Protein AF-A0A543NNH1-F1 (afdb_monomer)

Radius of gyration: 23.39 Å; Cα contacts (8 Å, |Δi|>4): 72; chains: 1; bounding box: 63×43×60 Å

Secondary structure (DSSP, 8-state):
--------HHHHHHHHSS-HHHHHHHHHHHHHHHHHHHHHHTS-HHHHHHHHHHHHHHIIIIIHHHHHHHHHHHHHHHHHHHTT-TT--SSHHHHHHHHHHHHHHHHHHHHHHHHHHHTT--TTHHHHHS--TTHHHHHHHHHHHHHHHHHHHHHHHHHHHHHHHHTT-

pLDDT: mean 71.6, std 12.1, range [39.78, 95.5]

Nearest PDB structures (foldseek):
  6fvq-assembly1_A  TM=3.142E-01  e=1.456E+00  endosymbiont of Tevnia jerichonana (vent Tica)
  8i6q-assembly1_A  TM=3.073E-01  e=3.240E+00  Pseudomonas aeruginosa

Solvent-accessible surface area (backbone atoms only — not comparable to full-atom values): 9674 Å² total; per-residue (Å²): 140,84,83,81,82,73,74,68,68,69,58,50,31,71,76,70,70,45,57,72,67,55,51,52,50,52,51,51,54,50,50,50,49,64,63,45,45,61,67,58,46,70,62,60,41,66,61,50,47,48,50,52,53,52,43,51,48,47,47,60,67,42,50,56,53,48,47,55,50,52,51,48,51,49,50,54,55,40,54,70,54,44,80,78,54,86,85,73,68,82,68,59,55,62,55,57,53,50,46,48,49,52,36,52,50,53,41,50,51,51,44,61,74,43,37,51,47,54,68,62,71,56,82,63,51,43,78,77,65,75,45,71,57,76,54,51,50,56,52,49,54,51,51,41,51,50,41,47,50,56,28,50,51,53,50,52,52,53,53,51,52,53,52,53,54,64,73,72,108

Organism: NCBI:txid405555

Sequence (169 aa):
MTRDARIPRGLFRRAYGASPAHLLLVLGVLGLALYTAPRLLGGDTVGVALWFLGGALVHDLVLLPGYTLADRAVLGIGRRFARFRRDGAGTAGAGWVNAVRVPAFLAGLLLLVWFPLILRRVDHYGEATGLSGDVYLWRWLVAVAVLAAVSGVWLAVALWRARREARRR

Mean predicted aligned error: 13.23 Å

Foldseek 3Di:
DDPPPPPCQPVCCVVVVDGVVVVVVVVVVVVVCVVCVCVQCVPPVPVVVCLVVVLVCCLVVPLVVLLVVQVVVLVVVVVVVCVPPPPDPDPLVVLSSCLRSVLSNVLSNLCSVCVCLQVVVDPCPCVVPVDHSPVSVVVSVVSSVVSNVVSVVVSVVVVVVVVVVVVVD

Structure (mmCIF, N/CA/C/O backbone):
data_AF-A0A543NNH1-F1
#
_entry.id   AF-A0A543NNH1-F1
#
loop_
_atom_site.group_PDB
_atom_site.id
_atom_site.type_symbol
_atom_site.label_atom_id
_atom_site.label_alt_id
_atom_site.label_comp_id
_atom_site.label_asym_id
_atom_site.label_entity_id
_atom_site.label_seq_id
_atom_site.pdbx_PDB_ins_code
_atom_site.Cartn_x
_atom_site.Cartn_y
_atom_site.Cartn_z
_atom_site.occupancy
_atom_site.B_iso_or_equiv
_atom_site.auth_seq_id
_atom_site.auth_comp_id
_atom_site.auth_asym_id
_atom_site.auth_atom_id
_atom_site.pdbx_PDB_model_num
ATOM 1 N N . MET A 1 1 ? 44.365 -16.013 28.811 1.00 39.78 1 MET A N 1
ATOM 2 C CA . MET A 1 1 ? 43.774 -16.964 27.842 1.00 39.78 1 MET A CA 1
ATOM 3 C C . MET A 1 1 ? 42.251 -16.834 27.913 1.00 39.78 1 MET A C 1
ATOM 5 O O . MET A 1 1 ? 41.586 -17.569 28.628 1.00 39.78 1 MET A O 1
ATOM 9 N N . THR A 1 2 ? 41.709 -15.793 27.284 1.00 45.94 2 THR A N 1
ATOM 10 C CA . THR A 1 2 ? 40.286 -15.423 27.312 1.00 45.94 2 THR A CA 1
ATOM 11 C C . THR A 1 2 ? 39.519 -16.251 26.279 1.00 45.94 2 THR A C 1
ATOM 13 O O . THR A 1 2 ? 39.804 -16.190 25.086 1.00 45.94 2 THR A O 1
ATOM 16 N N . ARG A 1 3 ? 38.573 -17.078 26.742 1.00 46.16 3 ARG A N 1
ATOM 17 C CA . ARG A 1 3 ? 37.675 -17.861 25.882 1.00 46.16 3 ARG A CA 1
ATOM 18 C C . ARG A 1 3 ? 36.677 -16.923 25.208 1.00 46.16 3 ARG A C 1
ATOM 20 O O . ARG A 1 3 ? 35.746 -16.432 25.836 1.00 46.16 3 ARG A O 1
ATOM 27 N N . ASP A 1 4 ? 36.898 -16.704 23.923 1.00 48.03 4 ASP A N 1
ATOM 28 C CA . ASP A 1 4 ? 36.029 -15.959 23.022 1.00 48.03 4 ASP A CA 1
ATOM 29 C C . ASP A 1 4 ? 34.770 -16.808 22.743 1.00 48.03 4 ASP A C 1
ATOM 31 O O . ASP A 1 4 ? 34.763 -17.697 21.888 1.00 48.03 4 ASP A O 1
ATOM 35 N N . ALA A 1 5 ? 33.712 -16.606 23.536 1.00 52.81 5 ALA A N 1
ATOM 36 C CA . ALA A 1 5 ? 32.426 -17.292 23.408 1.00 52.81 5 ALA A CA 1
ATOM 37 C C . ALA A 1 5 ? 31.659 -16.780 22.175 1.00 52.81 5 ALA A C 1
ATOM 39 O O . ALA A 1 5 ? 30.649 -16.083 22.269 1.00 52.81 5 ALA A O 1
ATOM 40 N N . ARG A 1 6 ? 32.143 -17.120 20.977 1.00 55.34 6 ARG A N 1
ATOM 41 C CA . ARG A 1 6 ? 31.406 -16.883 19.734 1.00 55.34 6 ARG A CA 1
ATOM 42 C C . ARG A 1 6 ? 30.249 -17.872 19.667 1.00 55.34 6 ARG A C 1
ATOM 44 O O . ARG A 1 6 ? 30.430 -19.027 19.294 1.00 55.34 6 ARG A O 1
ATOM 51 N N . ILE A 1 7 ? 29.058 -17.405 20.039 1.00 59.31 7 ILE A N 1
ATOM 52 C CA . ILE A 1 7 ? 27.795 -18.140 19.897 1.00 59.31 7 ILE A CA 1
ATOM 53 C C . ILE A 1 7 ? 27.728 -18.766 18.488 1.00 59.31 7 ILE A C 1
ATOM 55 O O . ILE A 1 7 ? 27.976 -18.058 17.503 1.00 59.31 7 ILE A O 1
ATOM 59 N N . PRO A 1 8 ? 27.401 -20.067 18.356 1.00 53.84 8 PRO A N 1
ATOM 60 C CA . PRO A 1 8 ? 27.456 -20.800 17.095 1.00 53.84 8 PRO A CA 1
ATOM 61 C C . PRO A 1 8 ? 26.332 -20.358 16.147 1.00 53.84 8 PRO A C 1
ATOM 63 O O . PRO A 1 8 ? 25.314 -21.027 15.974 1.00 53.84 8 PRO A O 1
ATOM 66 N N . ARG A 1 9 ? 26.538 -19.227 15.464 1.00 58.19 9 ARG A N 1
ATOM 67 C CA . ARG A 1 9 ? 25.639 -18.673 14.431 1.00 58.19 9 ARG A CA 1
ATOM 68 C C . ARG A 1 9 ? 25.310 -19.682 13.316 1.00 58.19 9 ARG A C 1
ATOM 70 O O . ARG A 1 9 ? 24.298 -19.534 12.637 1.00 58.19 9 ARG A O 1
ATOM 77 N N . GLY A 1 10 ? 26.151 -20.705 13.128 1.00 61.62 10 GLY A N 1
ATOM 78 C CA . GLY A 1 10 ? 25.998 -21.736 12.099 1.00 61.62 10 GLY A CA 1
ATOM 79 C C . GLY A 1 10 ? 24.922 -22.793 12.375 1.00 61.62 10 GLY A C 1
ATOM 80 O O . GLY A 1 10 ? 24.289 -23.247 11.426 1.00 61.62 10 GLY A O 1
ATOM 81 N N . LEU A 1 11 ? 24.675 -23.159 13.639 1.00 64.06 11 LEU A N 1
ATOM 82 C CA . LEU A 1 11 ? 23.672 -24.178 13.998 1.00 64.06 11 LEU A CA 1
ATOM 83 C C . LEU A 1 11 ? 22.252 -23.605 13.958 1.00 64.06 11 LEU A C 1
ATOM 85 O O . LEU A 1 11 ? 21.356 -24.204 13.370 1.00 64.06 11 LEU A O 1
ATOM 89 N N . PHE A 1 12 ? 22.073 -22.395 14.492 1.00 62.34 12 PHE A N 1
ATOM 90 C CA . PHE A 1 12 ? 20.774 -21.723 14.525 1.00 62.34 12 PHE A CA 1
ATOM 91 C C . PHE A 1 12 ? 20.226 -21.453 13.117 1.00 62.34 12 PHE A C 1
ATOM 93 O O . PHE A 1 12 ? 19.074 -21.753 12.835 1.00 62.34 12 PHE A O 1
ATOM 100 N N . ARG A 1 13 ? 21.071 -20.994 12.183 1.00 68.44 13 ARG A N 1
ATOM 101 C CA . ARG A 1 13 ? 20.673 -20.769 10.783 1.00 68.44 13 ARG A CA 1
ATOM 102 C C . ARG A 1 13 ? 20.290 -22.061 10.046 1.00 68.44 13 ARG A C 1
ATOM 104 O O . ARG A 1 13 ? 19.498 -21.999 9.118 1.00 68.44 13 ARG A O 1
ATOM 111 N N . ARG A 1 14 ? 20.834 -23.218 10.443 1.00 63.19 14 ARG A N 1
ATOM 112 C CA . ARG A 1 14 ? 20.486 -24.528 9.860 1.00 63.19 14 ARG A CA 1
ATOM 113 C C . ARG A 1 14 ? 19.142 -25.068 10.359 1.00 63.19 14 ARG A C 1
ATOM 115 O O . ARG A 1 14 ? 18.468 -25.736 9.591 1.00 63.19 14 ARG A O 1
ATOM 122 N N . ALA A 1 15 ? 18.765 -24.777 11.605 1.00 71.69 15 ALA A N 1
ATOM 123 C CA . ALA A 1 15 ? 17.502 -25.228 12.196 1.00 71.69 15 ALA A CA 1
ATOM 124 C C . ALA A 1 15 ? 16.343 -24.233 11.985 1.00 71.69 15 ALA A C 1
ATOM 126 O O . ALA A 1 15 ? 15.234 -24.636 11.664 1.00 71.69 15 ALA A O 1
ATOM 127 N N . TYR A 1 16 ? 16.605 -22.932 12.141 1.00 75.31 16 TYR A N 1
ATOM 128 C CA . TYR A 1 16 ? 15.616 -21.853 12.024 1.00 75.31 16 TYR A CA 1
ATOM 129 C C . TYR A 1 16 ? 15.556 -21.236 10.614 1.00 75.31 16 TYR A C 1
ATOM 131 O O . TYR A 1 16 ? 14.633 -20.498 10.291 1.00 75.31 16 TYR A O 1
ATOM 139 N N . GLY A 1 17 ? 16.559 -21.481 9.765 1.00 77.12 17 GLY A N 1
ATOM 140 C CA . GLY A 1 17 ? 16.627 -20.929 8.405 1.00 77.12 17 GLY A CA 1
ATOM 141 C C . GLY A 1 17 ? 17.062 -19.458 8.317 1.00 77.12 17 GLY A C 1
ATOM 142 O O . GLY A 1 17 ? 17.455 -19.006 7.243 1.00 77.12 17 GLY A O 1
ATOM 143 N N . ALA A 1 18 ? 17.073 -18.711 9.428 1.00 81.00 18 ALA A N 1
ATOM 144 C CA . ALA A 1 18 ? 17.437 -17.289 9.470 1.00 81.00 18 ALA A CA 1
ATOM 145 C C . ALA A 1 18 ? 18.355 -16.925 10.658 1.00 81.00 18 ALA A C 1
ATOM 147 O O . ALA A 1 18 ? 18.783 -17.778 11.438 1.00 81.00 18 ALA A O 1
ATOM 148 N N . SER A 1 19 ? 18.729 -15.646 10.775 1.00 83.00 19 SER A N 1
ATOM 149 C CA . SER A 1 19 ? 19.595 -15.160 11.858 1.00 83.00 19 SER A CA 1
ATOM 150 C C . SER A 1 19 ? 18.836 -15.042 13.197 1.00 83.00 19 SER A C 1
ATOM 152 O O . SER A 1 19 ? 17.631 -14.797 13.195 1.00 83.00 19 SER A O 1
ATOM 154 N N . PRO A 1 20 ? 19.511 -15.138 14.360 1.00 82.56 20 PRO A N 1
ATOM 155 C CA . PRO A 1 20 ? 18.876 -14.903 15.664 1.00 82.56 20 PRO A CA 1
ATOM 156 C C . PRO A 1 20 ? 18.225 -13.518 15.794 1.00 82.56 20 PRO A C 1
ATOM 158 O O . PRO A 1 20 ? 17.190 -13.377 16.433 1.00 82.56 20 PRO A O 1
ATOM 161 N N . ALA A 1 21 ? 18.793 -12.500 15.138 1.00 85.75 21 ALA A N 1
ATOM 162 C CA . ALA A 1 21 ? 18.197 -11.167 15.076 1.00 85.75 21 ALA A CA 1
ATOM 163 C C . ALA A 1 21 ? 16.845 -11.170 14.342 1.00 85.75 21 ALA A C 1
ATOM 165 O O . ALA A 1 21 ? 15.932 -10.465 14.756 1.00 85.75 21 ALA A O 1
ATOM 166 N N . HIS A 1 22 ? 16.694 -11.994 13.296 1.00 85.44 22 HIS A N 1
ATOM 167 C CA . HIS A 1 22 ? 15.405 -12.187 12.633 1.00 85.44 22 HIS A CA 1
ATOM 168 C C . HIS A 1 22 ? 14.375 -12.797 13.591 1.00 85.44 22 HIS A C 1
ATOM 170 O O . HIS A 1 22 ? 13.249 -12.316 13.632 1.00 85.44 22 HIS A O 1
ATOM 176 N N . LEU A 1 23 ? 14.759 -13.790 14.407 1.00 87.44 23 LEU A N 1
ATOM 177 C CA . LEU A 1 23 ? 13.859 -14.342 15.428 1.00 87.44 23 LEU A CA 1
ATOM 178 C C . LEU A 1 23 ? 13.446 -13.278 16.450 1.00 87.44 23 LEU A C 1
ATOM 180 O O . LEU A 1 23 ? 12.260 -13.135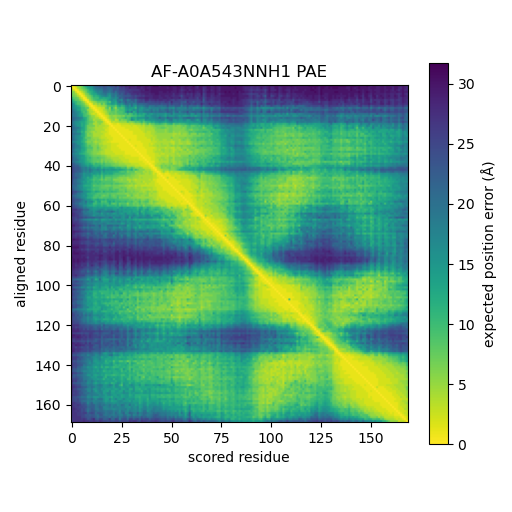 16.723 1.00 87.44 23 LEU A O 1
ATOM 184 N N . LEU A 1 24 ? 14.397 -12.513 16.990 1.00 90.75 24 LEU A N 1
ATOM 185 C CA . LEU A 1 24 ? 14.091 -11.449 17.951 1.00 90.75 24 LEU A CA 1
ATOM 186 C C . LEU A 1 24 ? 13.159 -10.391 17.356 1.00 90.75 24 LEU A C 1
ATOM 188 O O . LEU A 1 24 ?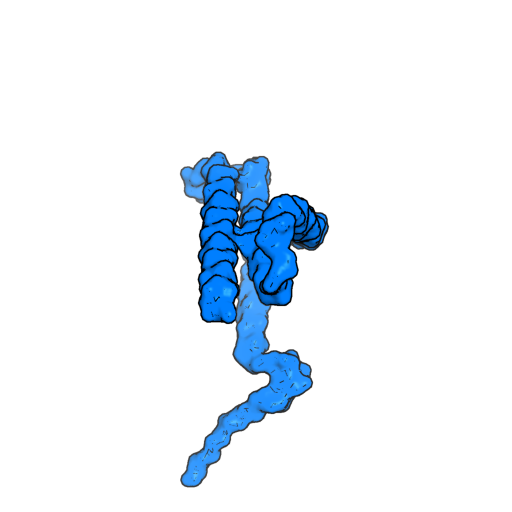 12.238 -9.942 18.029 1.00 90.75 24 LEU A O 1
ATOM 192 N N . LEU A 1 25 ? 13.367 -10.027 16.089 1.00 92.56 25 LEU A N 1
ATOM 193 C CA . LEU A 1 25 ? 12.498 -9.092 15.385 1.00 92.56 25 LEU A CA 1
ATOM 194 C C . LEU A 1 25 ? 11.087 -9.664 15.206 1.00 92.56 25 LEU A C 1
ATOM 196 O O . LEU A 1 25 ? 10.119 -8.979 15.522 1.00 92.56 25 LEU A O 1
ATOM 200 N N . VAL A 1 26 ? 10.959 -10.920 14.767 1.00 91.75 26 VAL A N 1
ATOM 201 C CA . VAL A 1 26 ? 9.657 -11.594 14.622 1.00 91.75 26 VAL A CA 1
ATOM 202 C C . VAL A 1 26 ? 8.936 -11.686 15.965 1.00 91.75 26 VAL A C 1
ATOM 204 O O . VAL A 1 26 ? 7.767 -11.324 16.046 1.00 91.75 26 VAL A O 1
ATOM 207 N N . LEU A 1 27 ? 9.626 -12.103 17.028 1.00 94.50 27 LEU A N 1
ATOM 208 C CA . LEU A 1 27 ? 9.053 -12.181 18.372 1.00 94.50 27 LEU A CA 1
ATOM 209 C C . LEU A 1 27 ? 8.668 -10.804 18.916 1.00 94.50 27 LEU A C 1
ATOM 211 O O . LEU A 1 27 ? 7.629 -10.680 19.555 1.00 94.50 27 LEU A O 1
ATOM 215 N N . GLY A 1 28 ? 9.463 -9.768 18.645 1.00 95.50 28 GLY A N 1
ATOM 216 C CA . GLY A 1 28 ? 9.148 -8.395 19.033 1.00 95.50 28 GLY A CA 1
ATOM 217 C C . GLY A 1 28 ? 7.880 -7.882 18.351 1.00 95.50 28 GLY A C 1
ATOM 218 O O . GLY A 1 28 ? 6.990 -7.359 19.017 1.00 95.50 28 GLY A O 1
ATOM 219 N N . VAL A 1 29 ? 7.758 -8.090 17.037 1.00 94.62 29 VAL A N 1
ATOM 220 C CA . VAL A 1 29 ? 6.557 -7.713 16.274 1.00 94.62 29 VAL A CA 1
ATOM 221 C C . VAL A 1 29 ? 5.344 -8.539 16.711 1.00 94.62 29 VAL A C 1
ATOM 223 O O . VAL A 1 29 ? 4.266 -7.980 16.897 1.00 94.62 29 VAL A O 1
ATOM 226 N N . LEU A 1 30 ? 5.514 -9.845 16.938 1.00 94.44 30 LEU A N 1
ATOM 227 C CA . LEU A 1 30 ? 4.451 -10.725 17.427 1.00 94.44 30 LEU A CA 1
ATOM 228 C C . LEU A 1 30 ? 3.982 -10.314 18.827 1.00 94.44 30 LEU A C 1
ATOM 230 O O . LEU A 1 30 ? 2.783 -10.227 19.073 1.00 94.44 30 LEU A O 1
ATOM 234 N N . GLY A 1 31 ? 4.915 -10.020 19.732 1.00 94.50 31 GLY A N 1
ATOM 235 C CA . GLY A 1 31 ? 4.613 -9.536 21.076 1.00 94.50 31 GLY A CA 1
ATOM 236 C C . GLY A 1 31 ? 3.867 -8.205 21.046 1.00 94.50 31 GLY A C 1
ATOM 237 O O . GLY A 1 31 ? 2.882 -8.040 21.761 1.00 94.50 31 GLY A O 1
ATOM 238 N N . LEU A 1 32 ? 4.272 -7.283 20.167 1.00 92.56 32 LEU A N 1
ATOM 239 C CA . LEU A 1 32 ? 3.560 -6.025 19.958 1.00 92.56 32 LEU A CA 1
ATOM 240 C C . LEU A 1 32 ? 2.133 -6.260 19.442 1.00 92.56 32 LEU A C 1
ATOM 242 O O . LEU A 1 32 ? 1.202 -5.654 19.964 1.00 92.56 32 LEU A O 1
ATOM 246 N N . ALA A 1 33 ? 1.948 -7.159 18.473 1.00 88.44 33 ALA A N 1
ATOM 247 C CA . ALA A 1 33 ? 0.630 -7.507 17.945 1.00 88.44 33 ALA A CA 1
ATOM 248 C C . ALA A 1 33 ? -0.276 -8.139 19.016 1.00 88.44 33 ALA A C 1
ATOM 250 O O . ALA A 1 33 ? -1.431 -7.747 19.158 1.00 88.44 33 ALA A O 1
ATOM 251 N N . LEU A 1 34 ? 0.251 -9.069 19.817 1.00 89.94 34 LEU A N 1
ATOM 252 C CA . LEU A 1 34 ? -0.485 -9.684 20.928 1.00 89.94 34 LEU A CA 1
ATOM 253 C C . LEU A 1 34 ? -0.818 -8.674 22.030 1.00 89.94 34 LEU A C 1
ATOM 255 O O . LEU A 1 34 ? -1.869 -8.770 22.656 1.00 89.94 34 LEU A O 1
ATOM 259 N N . TYR A 1 35 ? 0.045 -7.685 22.255 1.00 91.56 35 TYR A N 1
ATOM 260 C CA . TYR A 1 35 ? -0.220 -6.601 23.193 1.00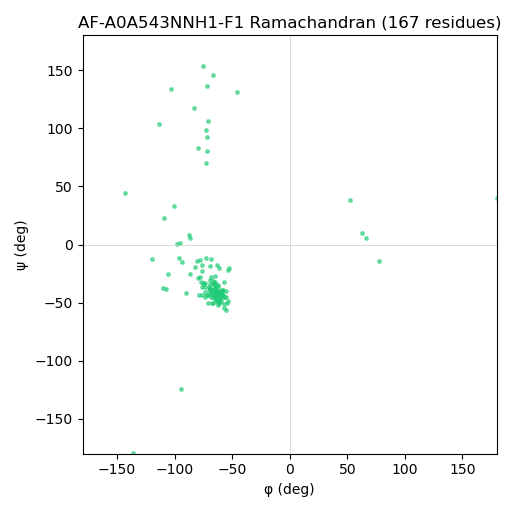 91.56 35 TYR A CA 1
ATOM 261 C C . TYR A 1 35 ? -1.330 -5.671 22.687 1.00 91.56 35 TYR A C 1
ATOM 263 O O . TYR A 1 35 ? -2.196 -5.261 23.461 1.00 91.56 35 TYR A O 1
ATOM 271 N N . THR A 1 36 ? -1.337 -5.308 21.406 1.00 87.56 36 THR A N 1
ATOM 272 C CA . THR A 1 36 ? -2.340 -4.379 20.864 1.00 87.56 36 THR A CA 1
ATOM 273 C C . THR A 1 36 ? -3.677 -5.049 20.571 1.00 87.56 36 THR A C 1
ATOM 275 O O . THR A 1 36 ? -4.703 -4.384 20.699 1.00 87.56 36 THR A O 1
ATOM 278 N N . ALA A 1 37 ? -3.700 -6.345 20.245 1.00 84.19 37 ALA A N 1
ATOM 279 C CA . ALA A 1 37 ? -4.915 -7.049 19.840 1.00 84.19 37 ALA A CA 1
ATOM 280 C C . ALA A 1 37 ? -6.078 -6.914 20.846 1.00 84.19 37 ALA A C 1
ATOM 282 O O . ALA A 1 37 ? -7.153 -6.501 20.419 1.00 84.19 37 ALA A O 1
ATOM 283 N N . PRO A 1 38 ? -5.916 -7.125 22.168 1.00 84.38 38 PRO A N 1
ATOM 284 C CA . PRO A 1 38 ? -7.017 -6.952 23.119 1.00 84.38 38 PRO A CA 1
ATOM 285 C C . PRO A 1 38 ? -7.515 -5.505 23.218 1.00 84.38 38 PRO A C 1
ATOM 287 O O . PRO A 1 38 ? -8.699 -5.275 23.430 1.00 84.38 38 PRO A O 1
ATOM 290 N N . ARG A 1 39 ? -6.625 -4.516 23.042 1.00 85.62 39 ARG A N 1
ATOM 291 C CA . ARG A 1 39 ? -6.991 -3.087 23.060 1.00 85.62 39 ARG A CA 1
ATOM 292 C C . ARG A 1 39 ? -7.804 -2.703 21.833 1.00 85.62 39 ARG A C 1
ATOM 294 O O . ARG A 1 39 ? -8.715 -1.893 21.931 1.00 85.62 39 ARG A O 1
ATOM 301 N N . LEU A 1 40 ? -7.467 -3.299 20.694 1.00 78.31 40 LEU A N 1
ATOM 302 C CA . LEU A 1 40 ? -8.174 -3.095 19.439 1.00 78.31 40 LEU A CA 1
ATOM 303 C C . LEU A 1 40 ? -9.535 -3.807 19.447 1.00 78.31 40 LEU A C 1
ATOM 305 O O . LEU A 1 40 ? -10.529 -3.245 19.003 1.00 78.31 40 LEU A O 1
ATOM 309 N N . LEU A 1 41 ? -9.587 -5.023 19.996 1.00 80.25 41 LEU A N 1
ATOM 310 C CA . LEU A 1 41 ? -10.791 -5.856 20.055 1.00 80.25 41 LEU A CA 1
ATOM 311 C C . LEU A 1 41 ? -11.745 -5.478 21.194 1.00 80.25 41 LEU A C 1
ATOM 313 O O . LEU A 1 41 ? -12.889 -5.915 21.166 1.00 80.25 41 LEU A O 1
ATOM 317 N N . GLY A 1 42 ? -11.302 -4.668 22.161 1.00 77.00 42 GLY A N 1
ATOM 318 C CA . GLY A 1 42 ? -12.133 -4.159 23.258 1.00 77.00 42 GLY A CA 1
ATOM 319 C C . GLY A 1 42 ? -13.145 -3.085 22.841 1.00 77.00 42 GLY A C 1
ATOM 320 O O . GLY A 1 42 ? -14.012 -2.740 23.637 1.00 77.00 42 GLY A O 1
ATOM 321 N N . GLY A 1 43 ? -13.021 -2.548 21.622 1.00 77.44 43 GLY A N 1
ATOM 322 C CA . GLY A 1 43 ? -14.004 -1.660 20.999 1.00 77.44 43 GLY A CA 1
ATOM 323 C C . GLY A 1 43 ? -14.971 -2.434 20.100 1.00 77.44 43 GLY A C 1
ATOM 324 O O . GLY A 1 43 ? -15.603 -3.396 20.526 1.00 77.44 43 GLY A O 1
ATOM 325 N N . ASP A 1 44 ? -15.068 -2.035 18.832 1.00 81.25 44 ASP A N 1
ATOM 326 C CA . ASP A 1 44 ? -15.887 -2.723 17.829 1.00 81.25 44 ASP A CA 1
ATOM 327 C C . ASP A 1 44 ? -15.168 -3.966 17.274 1.00 81.25 44 ASP A C 1
ATOM 329 O O . ASP A 1 44 ? -14.519 -3.931 16.226 1.00 81.25 44 ASP A O 1
ATOM 333 N N . THR A 1 45 ? -15.262 -5.089 17.992 1.00 84.06 45 THR A N 1
ATOM 334 C CA . THR A 1 45 ? -14.635 -6.362 17.598 1.00 84.06 45 THR A CA 1
ATOM 335 C C . THR A 1 45 ? -15.057 -6.807 16.194 1.00 84.06 45 THR A C 1
ATOM 337 O O . THR A 1 45 ? -14.228 -7.308 15.432 1.00 84.06 45 THR A O 1
ATOM 340 N N . VAL A 1 46 ? -16.336 -6.629 15.839 1.00 83.12 46 VAL A N 1
ATOM 341 C CA . VAL A 1 46 ? -16.893 -7.082 14.556 1.00 83.12 46 VAL A CA 1
ATOM 342 C C . VAL A 1 46 ? -16.406 -6.188 13.423 1.00 83.12 46 VAL A C 1
ATOM 344 O O . VAL A 1 46 ? -15.943 -6.710 12.411 1.00 83.12 46 VAL A O 1
ATOM 347 N N . GLY A 1 47 ? -16.430 -4.865 13.592 1.00 81.75 47 GLY A N 1
ATOM 348 C CA . GLY A 1 47 ? -15.874 -3.929 12.616 1.00 81.75 47 GLY A CA 1
ATOM 349 C C . GLY A 1 47 ? -14.374 -4.120 12.413 1.00 81.75 47 GLY A C 1
ATOM 350 O O . GLY A 1 47 ? -13.912 -4.137 11.273 1.00 81.75 47 GLY A O 1
ATOM 351 N N . VAL A 1 48 ? -13.614 -4.364 13.485 1.00 82.50 48 VAL A N 1
ATOM 352 C CA . VAL A 1 48 ? -12.178 -4.680 13.402 1.00 82.50 48 VAL A CA 1
ATOM 353 C C . VAL A 1 48 ? -11.946 -5.988 12.647 1.00 82.50 48 VAL A C 1
ATOM 355 O O . VAL A 1 48 ? -11.105 -6.027 11.749 1.00 82.50 48 VAL A O 1
ATOM 358 N N . ALA A 1 49 ? -12.699 -7.047 12.953 1.00 84.94 49 ALA A N 1
ATOM 359 C CA . ALA A 1 49 ? -12.587 -8.323 12.251 1.00 84.94 49 ALA A CA 1
ATOM 360 C C . ALA A 1 49 ? -12.971 -8.195 10.769 1.00 84.94 49 ALA A C 1
ATOM 362 O O . ALA A 1 49 ? -12.236 -8.670 9.90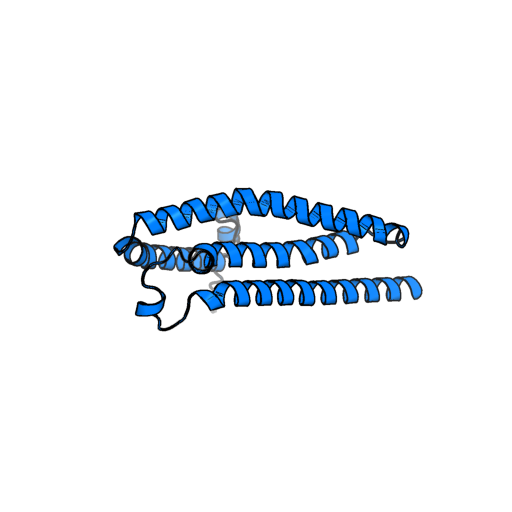6 1.00 84.94 49 ALA A O 1
ATOM 363 N N . LEU A 1 50 ? -14.073 -7.509 10.453 1.00 84.50 50 LEU A N 1
ATOM 364 C CA . LEU A 1 50 ? -14.509 -7.248 9.079 1.00 84.50 50 LEU A CA 1
ATOM 365 C C . LEU A 1 50 ? -13.493 -6.409 8.306 1.00 84.50 50 LEU A C 1
ATOM 367 O O . LEU A 1 50 ? -13.214 -6.713 7.149 1.00 84.50 50 LEU A O 1
ATOM 371 N N . TRP A 1 51 ? -12.907 -5.388 8.931 1.00 83.19 51 TRP A N 1
ATOM 372 C CA . TRP A 1 51 ? -11.854 -4.586 8.317 1.00 83.19 51 TRP A CA 1
ATOM 373 C C . TRP A 1 51 ? -10.589 -5.411 8.074 1.00 83.19 51 TRP A C 1
ATOM 375 O O . TRP A 1 51 ? -9.993 -5.307 7.006 1.00 83.19 51 TRP A O 1
ATOM 385 N N . PHE A 1 52 ? -10.200 -6.270 9.019 1.00 83.38 52 PHE A N 1
ATOM 386 C CA . PHE A 1 52 ? -8.996 -7.088 8.892 1.00 83.38 52 PHE A CA 1
ATOM 387 C C . PHE A 1 52 ? -9.160 -8.196 7.843 1.00 83.38 52 PHE A C 1
ATOM 389 O O . PHE A 1 52 ? -8.333 -8.318 6.941 1.00 83.38 52 PHE A O 1
ATOM 396 N N . LEU A 1 53 ? -10.247 -8.974 7.913 1.00 86.38 53 LEU A N 1
ATOM 397 C CA . LEU A 1 53 ? -10.543 -10.039 6.949 1.00 86.38 53 LEU A CA 1
ATOM 398 C C . LEU A 1 53 ? -10.887 -9.467 5.573 1.00 86.38 53 LEU A C 1
ATOM 400 O O . LEU A 1 53 ? -10.373 -9.948 4.568 1.00 86.38 53 LEU A O 1
ATOM 404 N N . GLY A 1 54 ? -11.729 -8.435 5.518 1.00 82.06 54 GLY A N 1
ATOM 405 C CA . GLY A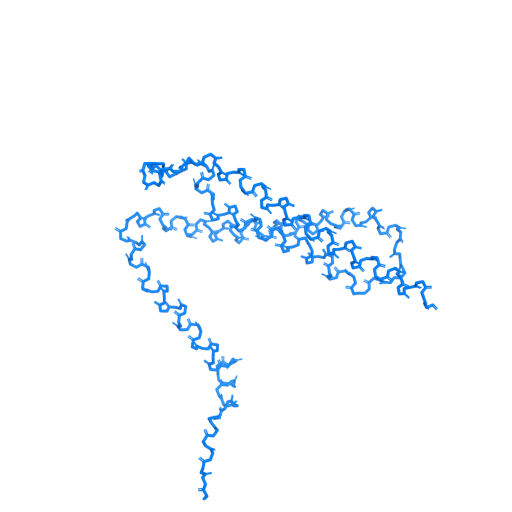 1 54 ? -12.071 -7.747 4.276 1.00 82.06 54 GLY A CA 1
ATOM 406 C C . GLY A 1 54 ? -10.846 -7.086 3.652 1.00 82.06 54 GLY A C 1
ATOM 407 O O . GLY A 1 54 ? -10.638 -7.195 2.448 1.00 82.06 54 GLY A O 1
ATOM 408 N N . GLY A 1 55 ? -9.988 -6.487 4.479 1.00 81.12 55 GLY A N 1
ATOM 409 C CA . GLY A 1 55 ? -8.690 -5.956 4.091 1.00 81.12 55 GLY A CA 1
ATOM 410 C C . GLY A 1 55 ? -7.803 -7.019 3.451 1.00 81.12 55 GLY A C 1
ATOM 411 O O . GLY A 1 55 ? -7.361 -6.839 2.321 1.00 81.12 55 GLY A O 1
ATOM 412 N N . ALA A 1 56 ? -7.588 -8.145 4.133 1.00 83.06 56 ALA A N 1
ATOM 413 C CA . ALA A 1 56 ? -6.791 -9.259 3.620 1.00 83.06 56 ALA A CA 1
ATOM 414 C C . ALA A 1 56 ? -7.369 -9.835 2.317 1.00 83.06 56 ALA A C 1
ATOM 416 O O . ALA A 1 56 ? -6.642 -10.028 1.348 1.00 83.06 56 ALA A O 1
ATOM 417 N N . LEU A 1 57 ? -8.688 -10.028 2.252 1.00 82.12 57 LEU A N 1
ATOM 418 C CA . LEU A 1 57 ? -9.348 -10.555 1.062 1.00 82.12 57 LEU A CA 1
ATOM 419 C C . LEU A 1 57 ? -9.222 -9.594 -0.125 1.00 82.12 57 LEU A C 1
ATOM 421 O O . LEU A 1 57 ? -8.895 -10.020 -1.226 1.00 82.12 57 LEU A O 1
ATOM 425 N N . VAL A 1 58 ? -9.447 -8.295 0.081 1.00 78.19 58 VAL A N 1
ATOM 426 C CA . VAL A 1 58 ? -9.265 -7.278 -0.965 1.00 78.19 58 VAL A CA 1
ATOM 427 C C . VAL A 1 58 ? -7.790 -7.152 -1.344 1.00 78.19 58 VAL A C 1
ATOM 429 O O . VAL A 1 58 ? -7.487 -7.018 -2.524 1.00 78.19 58 VAL A O 1
ATOM 432 N N . HIS A 1 59 ? -6.863 -7.231 -0.389 1.00 69.25 59 HIS A N 1
ATOM 433 C CA . HIS A 1 59 ? -5.428 -7.252 -0.661 1.00 69.25 59 HIS A CA 1
ATOM 434 C C . HIS A 1 59 ? -5.092 -8.393 -1.625 1.00 69.25 59 HIS A C 1
ATOM 436 O O . HIS A 1 59 ? -4.593 -8.143 -2.722 1.00 69.25 59 HIS A O 1
ATOM 442 N N . ASP A 1 60 ? -5.455 -9.621 -1.269 1.00 78.19 60 ASP A N 1
ATOM 443 C CA . ASP A 1 60 ? -5.137 -10.806 -2.058 1.00 78.19 60 ASP A CA 1
ATOM 444 C C . ASP A 1 60 ? -5.882 -10.798 -3.399 1.00 78.19 60 ASP A C 1
ATOM 446 O O . ASP A 1 60 ? -5.279 -11.004 -4.451 1.00 78.19 60 ASP A O 1
ATOM 450 N N . LEU A 1 61 ? -7.179 -10.482 -3.407 1.00 72.81 61 LEU A N 1
ATOM 451 C CA . LEU A 1 61 ? -8.013 -10.550 -4.608 1.00 72.81 61 LEU A CA 1
ATOM 452 C C . LEU A 1 61 ? -7.917 -9.337 -5.526 1.00 72.81 61 LEU A C 1
ATOM 454 O O . LEU A 1 61 ? -8.304 -9.465 -6.679 1.00 72.81 61 LEU A O 1
ATOM 458 N N . VAL A 1 62 ? -7.456 -8.171 -5.072 1.00 68.50 62 VAL A N 1
ATOM 459 C CA . VAL A 1 62 ? -7.385 -6.954 -5.904 1.00 68.50 62 VAL A CA 1
ATOM 460 C C . VAL A 1 62 ? -5.947 -6.590 -6.231 1.00 68.50 62 VAL A C 1
ATOM 462 O O . VAL A 1 62 ? -5.680 -6.198 -7.368 1.00 68.50 62 VAL A O 1
ATOM 465 N N . LEU A 1 63 ? -4.986 -6.762 -5.318 1.00 68.06 63 LEU A N 1
ATOM 466 C CA . LEU A 1 63 ? -3.591 -6.438 -5.637 1.00 68.06 63 LEU A CA 1
ATOM 467 C C . LEU A 1 63 ? -2.960 -7.475 -6.559 1.00 68.06 63 LEU A C 1
ATOM 469 O O . LEU A 1 63 ? -2.174 -7.087 -7.423 1.00 68.06 63 LEU A O 1
ATOM 473 N N . LEU A 1 64 ? -3.325 -8.758 -6.452 1.00 67.44 64 LEU A N 1
ATOM 474 C CA . LEU A 1 64 ? -2.852 -9.776 -7.396 1.00 67.44 64 LEU A CA 1
ATOM 475 C C . LEU A 1 64 ? -3.320 -9.499 -8.839 1.00 67.44 64 LEU A C 1
ATOM 477 O O . LEU A 1 64 ? -2.465 -9.421 -9.725 1.00 67.44 64 LEU A O 1
ATOM 481 N N . PRO A 1 65 ? -4.615 -9.280 -9.141 1.00 63.09 65 PRO A N 1
ATOM 482 C CA . PRO A 1 65 ? -5.024 -8.926 -10.499 1.00 63.09 65 PRO A CA 1
ATOM 483 C C . PRO A 1 65 ? -4.650 -7.492 -10.875 1.00 63.09 65 PRO A C 1
ATOM 485 O O . PRO A 1 65 ? -4.286 -7.260 -12.029 1.00 63.09 65 PRO A O 1
ATOM 488 N N . GLY A 1 66 ? -4.653 -6.549 -9.930 1.00 65.81 66 GLY A N 1
ATOM 489 C CA . GLY A 1 66 ? -4.176 -5.180 -10.130 1.00 65.81 66 GLY A CA 1
ATOM 490 C C . GLY A 1 66 ? -2.719 -5.151 -10.587 1.00 65.81 66 GLY A C 1
ATOM 491 O O . GLY A 1 66 ? -2.379 -4.422 -11.520 1.00 65.81 66 GLY A O 1
ATOM 492 N N . TYR A 1 67 ? -1.885 -6.034 -10.031 1.00 65.25 67 TYR A N 1
ATOM 493 C CA . TYR A 1 67 ? -0.537 -6.277 -10.519 1.00 65.25 67 TYR A CA 1
ATOM 494 C C . TYR A 1 67 ? -0.548 -6.700 -11.996 1.00 65.25 67 TYR A C 1
ATOM 496 O O . TYR A 1 67 ? 0.139 -6.082 -12.808 1.00 65.25 67 TYR A O 1
ATOM 504 N N . THR A 1 68 ? -1.355 -7.694 -12.376 1.00 66.06 68 THR A N 1
ATOM 505 C CA . THR A 1 68 ? -1.394 -8.175 -13.771 1.00 66.06 68 THR A CA 1
ATOM 506 C C . THR A 1 68 ? -1.917 -7.130 -14.759 1.00 66.06 68 THR A C 1
ATOM 508 O O . THR A 1 68 ? -1.461 -7.081 -15.901 1.00 66.06 68 THR A O 1
ATOM 511 N N . LEU A 1 69 ? -2.857 -6.278 -14.342 1.00 65.25 69 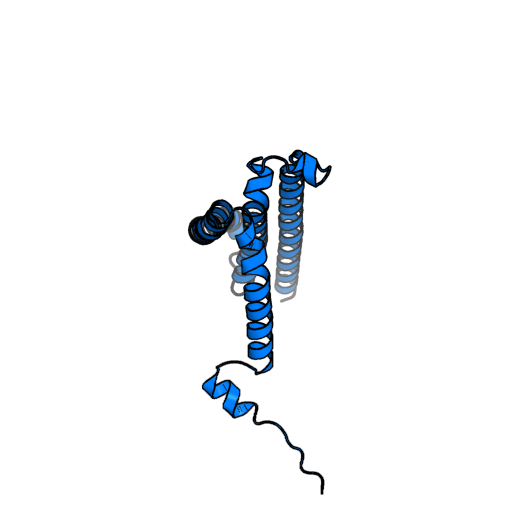LEU A N 1
ATOM 512 C CA . LEU A 1 69 ? -3.403 -5.184 -15.146 1.00 65.25 69 LEU A CA 1
ATOM 513 C C . LEU A 1 69 ? -2.378 -4.070 -15.340 1.00 65.25 69 LEU A C 1
ATOM 515 O O . LEU A 1 69 ? -2.199 -3.604 -16.464 1.00 65.25 69 LEU A O 1
ATOM 519 N N . ALA A 1 70 ? -1.664 -3.691 -14.280 1.00 65.56 70 ALA A N 1
ATOM 520 C CA . ALA A 1 70 ? -0.567 -2.738 -14.365 1.00 65.56 70 ALA A CA 1
ATOM 521 C C . ALA A 1 70 ? 0.552 -3.270 -15.273 1.00 65.56 70 ALA A C 1
ATOM 523 O O . ALA A 1 70 ? 1.018 -2.560 -16.163 1.00 65.56 70 ALA A O 1
ATOM 524 N N . ASP A 1 71 ? 0.910 -4.547 -15.126 1.00 64.81 71 ASP A N 1
ATOM 525 C CA . ASP A 1 71 ? 1.903 -5.214 -15.969 1.00 64.81 71 ASP A CA 1
ATOM 526 C C . ASP A 1 71 ? 1.455 -5.237 -17.441 1.00 64.81 71 ASP A C 1
ATOM 528 O O . ASP A 1 71 ? 2.225 -4.920 -18.347 1.00 64.81 71 ASP A O 1
ATOM 532 N N . ARG A 1 72 ? 0.168 -5.497 -17.710 1.00 63.59 72 ARG A N 1
ATOM 533 C CA . ARG A 1 72 ? -0.402 -5.444 -19.067 1.00 63.59 72 ARG A CA 1
ATOM 534 C C . ARG A 1 72 ? -0.497 -4.034 -19.640 1.00 63.59 72 ARG A C 1
ATOM 536 O O . ARG A 1 72 ? -0.234 -3.870 -20.829 1.00 63.59 72 ARG A O 1
ATOM 543 N N . ALA A 1 73 ? -0.828 -3.023 -18.842 1.00 64.62 73 ALA A N 1
ATOM 544 C CA . ALA A 1 73 ? -0.832 -1.627 -19.275 1.00 64.62 73 ALA A CA 1
ATOM 545 C C . ALA A 1 73 ? 0.586 -1.174 -19.650 1.00 64.62 73 ALA A C 1
ATOM 547 O O . ALA A 1 73 ? 0.794 -0.559 -20.697 1.00 64.62 73 ALA A O 1
ATOM 548 N N . VAL A 1 74 ? 1.580 -1.572 -18.854 1.00 61.28 74 VAL A N 1
ATOM 549 C CA . VAL A 1 74 ? 2.999 -1.315 -19.117 1.00 61.28 74 VAL A CA 1
ATOM 550 C C . VAL A 1 74 ? 3.495 -2.088 -20.324 1.00 61.28 74 VAL A C 1
ATOM 552 O O . VAL A 1 74 ? 4.208 -1.514 -21.132 1.00 61.28 74 VAL A O 1
ATOM 555 N N . LEU A 1 75 ? 3.106 -3.347 -20.517 1.00 63.38 75 LEU A N 1
ATOM 556 C CA . LEU A 1 75 ? 3.426 -4.089 -21.737 1.00 63.38 75 LEU A CA 1
ATOM 557 C C . LEU A 1 75 ? 2.710 -3.496 -22.958 1.00 63.38 75 LEU A C 1
ATOM 559 O O . LEU A 1 75 ? 3.283 -3.480 -24.041 1.00 63.38 75 LEU A O 1
ATOM 563 N N . GLY A 1 76 ? 1.497 -2.962 -22.817 1.00 60.72 76 GLY A N 1
ATOM 564 C CA . GLY A 1 76 ? 0.763 -2.284 -23.890 1.00 60.72 76 GLY A CA 1
ATOM 565 C C . GLY A 1 76 ? 1.422 -0.968 -24.317 1.00 60.72 76 GLY A C 1
ATOM 566 O O . GLY A 1 76 ? 1.713 -0.765 -25.499 1.00 60.72 76 GLY A O 1
ATOM 567 N N . ILE A 1 77 ? 1.743 -0.101 -23.354 1.00 62.19 77 ILE A N 1
ATOM 568 C CA . ILE A 1 77 ? 2.477 1.159 -23.566 1.00 62.19 77 ILE A CA 1
ATOM 569 C C . ILE A 1 77 ? 3.920 0.863 -24.001 1.00 62.19 77 ILE A C 1
ATOM 571 O O . ILE A 1 77 ? 4.459 1.474 -24.923 1.00 62.19 77 ILE A O 1
ATOM 575 N N . GLY A 1 78 ? 4.525 -0.143 -23.382 1.00 57.72 78 GLY A N 1
ATOM 576 C CA . GLY A 1 78 ? 5.853 -0.665 -23.642 1.00 57.72 78 GLY A CA 1
ATOM 577 C C . GLY A 1 78 ? 5.983 -1.219 -25.048 1.00 57.72 78 GLY A C 1
ATOM 578 O O . GLY A 1 78 ? 6.955 -0.882 -25.689 1.00 57.72 78 GLY A O 1
ATOM 579 N N . ARG A 1 79 ? 5.007 -1.949 -25.605 1.00 57.78 79 ARG A N 1
ATOM 580 C CA . ARG A 1 79 ? 4.981 -2.363 -27.028 1.00 57.78 79 ARG A CA 1
ATOM 581 C C . ARG A 1 79 ? 4.924 -1.166 -27.978 1.00 57.78 79 ARG A C 1
ATOM 583 O O . ARG A 1 79 ? 5.545 -1.193 -29.041 1.00 57.78 79 ARG A O 1
ATOM 590 N N . ARG A 1 80 ? 4.228 -0.090 -27.591 1.00 56.53 80 ARG A N 1
ATOM 591 C CA . ARG A 1 80 ? 4.211 1.178 -28.342 1.00 56.53 80 ARG A CA 1
ATOM 592 C C . ARG A 1 80 ? 5.598 1.836 -28.358 1.00 56.53 80 ARG A C 1
ATOM 594 O O . ARG A 1 80 ? 5.998 2.350 -29.396 1.00 56.53 80 ARG A O 1
ATOM 601 N N . PHE A 1 81 ? 6.352 1.728 -27.262 1.00 51.78 81 PHE A N 1
ATOM 602 C CA . PHE A 1 81 ? 7.737 2.205 -27.138 1.00 51.78 81 PHE A CA 1
ATOM 603 C C . PHE A 1 81 ? 8.817 1.200 -27.598 1.00 51.78 81 PHE A C 1
ATOM 605 O O . PHE A 1 81 ? 9.904 1.612 -27.987 1.00 51.78 81 PHE A O 1
ATOM 612 N N . ALA A 1 82 ? 8.557 -0.107 -27.587 1.00 51.03 82 ALA A N 1
ATOM 613 C CA . ALA A 1 82 ? 9.497 -1.189 -27.897 1.00 51.03 82 ALA A CA 1
ATOM 614 C C . ALA A 1 82 ? 9.739 -1.322 -29.400 1.00 51.03 82 ALA A C 1
ATOM 616 O O . ALA A 1 82 ? 10.780 -1.836 -29.802 1.00 51.03 82 ALA A O 1
ATOM 617 N N . ARG A 1 83 ? 8.857 -0.743 -30.229 1.00 51.47 83 ARG A N 1
ATOM 618 C CA . ARG A 1 83 ? 9.164 -0.448 -31.636 1.00 51.47 83 ARG A CA 1
ATOM 619 C C . ARG A 1 83 ? 10.461 0.364 -31.812 1.00 51.47 83 ARG A C 1
ATOM 621 O O . ARG A 1 83 ? 11.050 0.291 -32.878 1.00 51.47 83 ARG A O 1
ATOM 628 N N . PHE A 1 84 ? 10.946 1.058 -30.775 1.00 48.34 84 PHE A N 1
ATOM 629 C CA . PHE A 1 84 ? 12.217 1.797 -30.783 1.00 48.34 84 PHE A CA 1
ATOM 630 C C . PHE A 1 84 ? 13.424 1.060 -30.162 1.00 48.34 84 PHE A C 1
ATOM 632 O O . PHE A 1 84 ? 14.487 1.668 -30.054 1.00 48.34 84 PHE A O 1
ATOM 639 N N . ARG A 1 85 ? 13.297 -0.177 -29.654 1.00 52.84 85 ARG A N 1
ATOM 640 C CA . ARG A 1 85 ? 14.276 -0.717 -28.680 1.00 52.84 85 ARG A CA 1
ATOM 641 C C . ARG A 1 85 ? 14.588 -2.218 -28.831 1.00 52.84 85 ARG A C 1
ATOM 643 O O . ARG A 1 85 ? 14.640 -2.921 -27.825 1.00 52.84 85 ARG A O 1
ATOM 650 N N . ARG A 1 86 ? 14.798 -2.721 -30.053 1.00 48.72 86 ARG A N 1
ATOM 651 C CA . ARG A 1 86 ? 15.146 -4.142 -30.280 1.00 48.72 86 ARG A CA 1
ATOM 652 C C . ARG A 1 86 ? 16.538 -4.569 -29.777 1.00 48.72 86 ARG A C 1
ATOM 654 O O . ARG A 1 86 ? 16.735 -5.763 -29.603 1.00 48.72 86 ARG A O 1
ATOM 661 N N . ASP A 1 87 ? 17.440 -3.654 -29.413 1.00 46.28 87 ASP A N 1
ATOM 662 C CA . ASP A 1 87 ? 18.873 -4.009 -29.377 1.00 46.28 87 ASP A CA 1
ATOM 663 C C . ASP A 1 87 ? 19.541 -4.135 -27.983 1.00 46.28 87 ASP A C 1
ATOM 665 O O . ASP A 1 87 ? 20.757 -4.019 -27.885 1.00 46.28 87 ASP A O 1
ATOM 669 N N . GLY A 1 88 ? 18.828 -4.386 -26.868 1.00 50.19 88 GLY A N 1
ATOM 670 C CA . GLY A 1 88 ? 19.553 -4.536 -25.578 1.00 50.19 88 GLY A CA 1
ATOM 671 C C . GLY A 1 88 ? 18.767 -4.818 -24.292 1.00 50.19 88 GLY A C 1
ATOM 672 O O . GLY A 1 88 ? 19.068 -4.241 -23.249 1.00 50.19 88 GLY A O 1
ATOM 673 N N . ALA A 1 89 ? 17.732 -5.659 -24.328 1.00 51.38 89 ALA A N 1
ATOM 674 C CA . ALA A 1 89 ? 16.674 -5.677 -23.307 1.00 51.38 89 ALA A CA 1
ATOM 675 C C . ALA A 1 89 ? 16.763 -6.773 -22.215 1.00 51.38 89 ALA A C 1
ATOM 677 O O . ALA A 1 89 ? 15.728 -7.221 -21.733 1.00 51.38 89 ALA A O 1
ATOM 678 N N . GLY A 1 90 ? 17.954 -7.201 -21.785 1.00 49.44 90 GLY A N 1
ATOM 679 C CA . GLY A 1 90 ? 18.073 -8.233 -20.736 1.00 49.44 90 GLY A CA 1
ATOM 680 C C . GLY A 1 90 ? 17.788 -7.731 -19.310 1.00 49.44 90 GLY A C 1
ATOM 681 O O . GLY A 1 90 ? 17.075 -8.372 -18.548 1.00 49.44 90 GLY A O 1
ATOM 682 N N . THR A 1 91 ? 18.307 -6.554 -18.943 1.00 51.03 91 THR A N 1
ATOM 683 C CA . THR A 1 91 ? 18.283 -6.043 -17.552 1.00 51.03 91 THR A CA 1
ATOM 684 C C . THR A 1 91 ? 17.277 -4.915 -17.322 1.00 51.03 91 THR A C 1
ATOM 686 O O . THR A 1 91 ? 16.758 -4.751 -16.219 1.00 51.03 91 THR A O 1
ATOM 689 N N . ALA A 1 92 ? 16.930 -4.160 -18.368 1.00 54.94 92 ALA A N 1
ATOM 690 C CA . ALA A 1 92 ? 15.953 -3.076 -18.277 1.00 54.94 92 ALA A CA 1
ATOM 691 C C . ALA A 1 92 ? 14.521 -3.584 -18.014 1.00 54.94 92 ALA A C 1
ATOM 693 O O . ALA A 1 92 ? 13.737 -2.877 -17.385 1.00 54.94 92 ALA A O 1
ATOM 694 N N . GLY A 1 93 ? 14.180 -4.806 -18.442 1.00 57.56 93 GLY A N 1
ATOM 695 C CA . GLY A 1 93 ? 12.841 -5.380 -18.261 1.00 57.56 93 GLY A CA 1
ATOM 696 C C . GLY A 1 93 ? 12.424 -5.507 -16.792 1.00 57.56 93 GLY A C 1
ATOM 697 O O . GLY A 1 93 ? 11.313 -5.125 -16.438 1.00 57.56 93 GLY A O 1
ATOM 698 N N . ALA A 1 94 ? 13.336 -5.940 -15.915 1.00 58.94 94 ALA A N 1
ATOM 699 C CA . ALA A 1 94 ? 13.056 -6.092 -14.484 1.00 58.94 94 ALA A CA 1
ATOM 700 C C . ALA A 1 94 ? 12.869 -4.742 -13.759 1.00 58.94 94 ALA A C 1
ATOM 702 O O . ALA A 1 94 ? 11.998 -4.609 -12.899 1.00 58.94 94 ALA A O 1
ATOM 703 N N . GLY A 1 95 ? 13.639 -3.713 -14.135 1.00 64.19 95 GLY A N 1
ATOM 704 C CA . GLY A 1 95 ? 13.497 -2.365 -13.570 1.00 64.19 95 GLY A CA 1
ATOM 705 C C . GLY A 1 95 ? 12.165 -1.705 -13.938 1.00 64.19 95 GLY A C 1
ATOM 706 O O . GLY A 1 95 ? 11.521 -1.091 -13.091 1.00 64.19 95 GLY A O 1
ATOM 707 N N . TRP A 1 96 ? 11.709 -1.891 -15.178 1.00 65.06 96 TRP A N 1
ATOM 708 C CA . TRP A 1 96 ? 10.426 -1.368 -15.662 1.00 65.06 96 TRP A CA 1
ATOM 709 C C . TRP A 1 96 ? 9.225 -1.905 -14.885 1.00 65.06 96 TRP A C 1
ATOM 711 O O . TRP A 1 96 ? 8.337 -1.140 -14.516 1.00 65.06 96 TRP A O 1
ATOM 721 N N . VAL A 1 97 ? 9.212 -3.211 -14.616 1.00 65.88 97 VAL A N 1
ATOM 722 C CA . VAL A 1 97 ? 8.118 -3.865 -13.890 1.00 65.88 97 VAL A CA 1
ATOM 723 C C . VAL A 1 97 ? 8.062 -3.363 -12.442 1.00 65.88 97 VAL A C 1
ATOM 725 O O . VAL A 1 97 ? 6.988 -3.028 -11.944 1.00 65.88 97 VAL A O 1
ATOM 728 N N . ASN A 1 98 ? 9.213 -3.203 -11.781 1.00 68.81 98 ASN A N 1
ATOM 729 C CA . ASN A 1 98 ? 9.273 -2.704 -10.403 1.00 68.81 98 ASN A CA 1
ATOM 730 C C . ASN A 1 98 ? 8.882 -1.225 -10.276 1.00 68.81 98 ASN A C 1
ATOM 732 O O . ASN A 1 98 ? 8.219 -0.860 -9.304 1.00 68.81 98 ASN A O 1
ATOM 736 N N . ALA A 1 99 ? 9.204 -0.396 -11.274 1.00 69.81 99 ALA A N 1
ATOM 737 C CA . ALA A 1 99 ? 8.784 1.004 -11.320 1.00 69.81 99 ALA A CA 1
ATOM 738 C C . ALA A 1 99 ? 7.254 1.172 -11.348 1.00 69.81 99 ALA A C 1
ATOM 740 O O . ALA A 1 99 ? 6.738 2.227 -11.002 1.00 69.81 99 ALA A O 1
ATOM 741 N N . VAL A 1 100 ? 6.490 0.157 -11.734 1.00 66.94 100 VAL A N 1
ATOM 742 C CA . VAL A 1 100 ? 5.024 0.262 -11.737 1.00 66.94 100 VAL A CA 1
ATOM 743 C C . VAL A 1 100 ? 4.403 -0.560 -10.620 1.00 66.94 100 VAL A C 1
ATOM 745 O O . VAL A 1 100 ? 3.489 -0.081 -9.951 1.00 66.94 100 VAL A O 1
ATOM 748 N N . ARG A 1 101 ? 4.958 -1.744 -10.339 1.00 72.12 101 ARG A N 1
ATOM 749 C CA . ARG A 1 101 ? 4.544 -2.590 -9.216 1.00 72.12 101 ARG A CA 1
ATOM 750 C C . ARG A 1 101 ? 4.594 -1.851 -7.887 1.00 72.12 101 ARG A C 1
ATOM 752 O O . ARG A 1 101 ? 3.623 -1.897 -7.144 1.00 72.12 101 ARG A O 1
ATOM 759 N N . VAL A 1 102 ? 5.717 -1.198 -7.583 1.00 71.56 102 VAL A N 1
ATOM 760 C CA . VAL A 1 102 ? 5.936 -0.608 -6.256 1.00 71.56 102 VAL A CA 1
ATOM 761 C C . VAL A 1 102 ? 4.974 0.559 -5.998 1.00 71.56 102 VAL A C 1
ATOM 763 O O . VAL A 1 102 ? 4.281 0.514 -4.982 1.00 71.56 102 VAL A O 1
ATOM 766 N N . PRO A 1 103 ? 4.825 1.554 -6.897 1.00 75.06 103 PRO A N 1
ATOM 767 C CA . PRO A 1 103 ? 3.833 2.614 -6.716 1.00 75.06 103 PRO A CA 1
ATOM 768 C C . PRO A 1 103 ? 2.399 2.098 -6.652 1.00 75.06 103 PRO A C 1
ATOM 770 O O . PRO A 1 103 ? 1.640 2.550 -5.803 1.00 75.06 103 PRO A O 1
ATOM 773 N N . ALA A 1 104 ? 2.029 1.144 -7.514 1.00 72.06 104 ALA A N 1
ATOM 774 C CA . ALA A 1 104 ? 0.678 0.588 -7.533 1.00 72.06 104 ALA A CA 1
ATOM 775 C C . ALA A 1 104 ? 0.356 -0.168 -6.236 1.00 72.06 104 ALA A C 1
ATOM 777 O O . ALA A 1 104 ? -0.728 -0.005 -5.681 1.00 72.06 104 ALA A O 1
ATOM 778 N N . PHE A 1 105 ? 1.315 -0.941 -5.722 1.00 74.50 105 PHE A N 1
ATOM 779 C CA . PHE A 1 105 ? 1.192 -1.626 -4.439 1.00 74.50 105 PHE A CA 1
ATOM 780 C C . PHE A 1 105 ? 1.008 -0.634 -3.292 1.00 74.50 105 PHE A C 1
ATOM 782 O O . PHE A 1 105 ? 0.066 -0.760 -2.515 1.00 74.50 105 PHE A O 1
ATOM 789 N N . LEU A 1 106 ? 1.870 0.383 -3.213 1.00 77.81 106 LEU A N 1
ATOM 790 C CA . LEU A 1 106 ? 1.798 1.395 -2.161 1.00 77.81 106 LEU A CA 1
ATOM 791 C C . LEU A 1 106 ? 0.492 2.192 -2.234 1.00 77.81 106 LEU A C 1
ATOM 793 O O . LEU A 1 106 ? -0.140 2.402 -1.204 1.00 77.81 106 LEU A O 1
ATOM 797 N N . ALA A 1 107 ? 0.053 2.574 -3.435 1.00 78.06 107 ALA A N 1
ATOM 798 C CA . ALA A 1 107 ? -1.214 3.260 -3.671 1.00 78.06 107 ALA A CA 1
ATOM 799 C C . ALA A 1 107 ? -2.425 2.421 -3.238 1.00 78.06 107 ALA A C 1
ATOM 801 O O . ALA A 1 107 ? -3.319 2.937 -2.566 1.00 78.06 107 ALA A O 1
ATOM 802 N N . GLY A 1 108 ? -2.443 1.135 -3.603 1.00 77.19 108 GLY A N 1
ATOM 803 C CA . GLY A 1 108 ? -3.508 0.203 -3.242 1.00 77.19 108 GLY A CA 1
ATOM 804 C C . GLY A 1 108 ? -3.540 -0.104 -1.746 1.00 77.19 108 GLY A C 1
ATOM 805 O O . GLY A 1 108 ? -4.613 -0.111 -1.153 1.00 77.19 108 GLY A O 1
ATOM 806 N N . LEU A 1 109 ? -2.378 -0.269 -1.110 1.00 80.44 109 LEU A N 1
ATOM 807 C CA . LEU A 1 109 ? -2.280 -0.461 0.337 1.00 80.44 109 LEU A CA 1
ATOM 808 C C . LEU A 1 109 ? -2.757 0.782 1.100 1.00 80.44 109 LEU A C 1
ATOM 810 O O . LEU A 1 109 ? -3.522 0.658 2.054 1.00 80.44 109 LEU A O 1
ATOM 814 N N . LEU A 1 110 ? -2.359 1.979 0.655 1.00 80.75 110 LEU A N 1
ATOM 815 C CA . LEU A 1 110 ? -2.864 3.232 1.216 1.00 80.75 110 LEU A CA 1
ATOM 816 C C . LEU A 1 110 ? -4.378 3.347 1.029 1.00 80.75 110 LEU A C 1
ATOM 818 O O . LEU A 1 110 ? -5.072 3.730 1.963 1.00 80.75 110 LEU A O 1
ATOM 822 N N . LEU A 1 111 ? -4.905 2.993 -0.146 1.00 80.12 111 LEU A N 1
ATOM 823 C CA . LEU A 1 111 ? -6.347 3.010 -0.369 1.00 80.12 111 LEU A CA 1
ATOM 824 C C . LEU A 1 111 ? -7.042 2.068 0.608 1.00 80.12 111 LEU A C 1
ATOM 826 O O . LEU A 1 111 ? -7.983 2.487 1.254 1.00 80.12 111 LEU A O 1
ATOM 830 N N . LEU A 1 112 ? -6.557 0.835 0.749 1.00 80.94 112 LEU A N 1
ATOM 831 C CA . LEU A 1 112 ? -7.150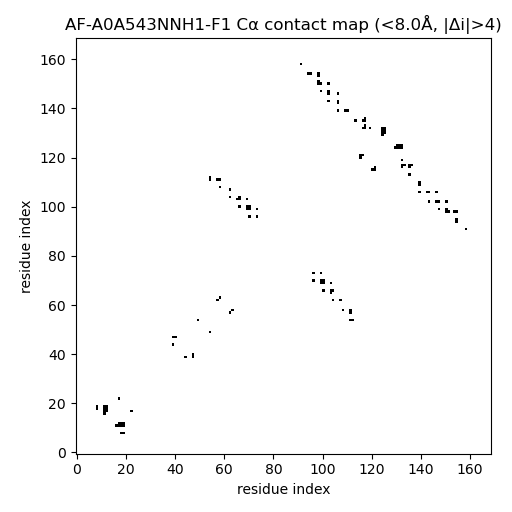 -0.187 1.608 1.00 80.94 112 LEU A CA 1
ATOM 832 C C . LEU A 1 112 ? -7.174 0.226 3.082 1.00 80.94 112 LEU A C 1
ATOM 834 O O . LEU A 1 112 ? -8.194 0.093 3.753 1.00 80.94 112 LEU A O 1
ATOM 838 N N . VAL A 1 113 ? -6.057 0.763 3.578 1.00 80.62 113 VAL A N 1
ATOM 839 C CA . VAL A 1 113 ? -5.942 1.210 4.971 1.00 80.62 113 VAL A CA 1
ATOM 840 C C . VAL A 1 113 ? -6.858 2.406 5.236 1.00 80.62 113 VAL A C 1
ATOM 842 O O . VAL A 1 113 ? -7.513 2.461 6.273 1.00 80.62 113 VAL A O 1
ATOM 845 N N . TRP A 1 114 ? -6.944 3.346 4.293 1.00 77.38 114 TRP A N 1
ATOM 846 C CA . TRP A 1 114 ? -7.692 4.595 4.458 1.00 77.38 114 TRP A CA 1
ATOM 847 C C . TRP A 1 114 ? -9.110 4.499 3.877 1.00 77.38 114 TRP A C 1
ATOM 849 O O . TRP A 1 114 ? -9.872 5.457 3.950 1.00 77.38 114 TRP A O 1
ATOM 859 N N . PHE A 1 115 ? -9.497 3.341 3.339 1.00 79.12 115 PHE A N 1
ATOM 860 C CA . PHE A 1 115 ? -10.772 3.099 2.665 1.00 79.12 115 PHE A CA 1
ATOM 861 C C . PHE A 1 115 ? -11.988 3.449 3.528 1.00 79.12 115 PHE A C 1
ATOM 863 O O . PHE A 1 115 ? -12.871 4.140 3.016 1.00 79.12 115 PHE A O 1
ATOM 870 N N . PRO A 1 116 ? -12.053 3.067 4.823 1.00 74.38 116 PRO A N 1
ATOM 871 C CA . PRO A 1 116 ? -13.199 3.420 5.659 1.00 74.38 116 PRO A CA 1
ATOM 872 C C . PRO A 1 116 ? -13.352 4.935 5.819 1.00 74.38 116 PRO A C 1
ATOM 874 O O . PRO A 1 116 ? -14.467 5.447 5.804 1.00 74.38 116 PRO A O 1
ATOM 877 N N . LEU A 1 117 ? -12.233 5.659 5.910 1.00 73.75 117 LEU A N 1
ATOM 878 C CA . LEU A 1 117 ? -12.196 7.119 6.012 1.00 73.75 117 LEU A CA 1
ATOM 879 C C . LEU A 1 117 ? -12.571 7.788 4.688 1.00 73.75 117 LEU A C 1
ATOM 881 O O . LEU A 1 117 ? -13.366 8.722 4.672 1.00 73.75 117 LEU A O 1
ATOM 885 N N . ILE A 1 118 ? -12.050 7.270 3.575 1.00 71.94 118 ILE A N 1
ATOM 886 C CA . ILE A 1 118 ? -12.347 7.751 2.221 1.00 71.94 118 ILE A CA 1
ATOM 887 C C . ILE A 1 118 ? -13.831 7.559 1.882 1.00 71.94 118 ILE A C 1
ATOM 889 O O . ILE A 1 118 ? -14.439 8.445 1.288 1.00 71.94 118 ILE A O 1
ATOM 893 N N . LEU A 1 119 ? -14.431 6.434 2.285 1.00 73.19 119 LEU A N 1
ATOM 894 C CA . LEU A 1 119 ? -15.857 6.158 2.091 1.00 73.19 119 LEU A CA 1
ATOM 895 C C . LEU A 1 119 ? -16.761 6.707 3.202 1.00 73.19 119 LEU A C 1
ATOM 897 O O . LEU A 1 119 ? -17.961 6.435 3.182 1.00 73.19 119 LEU A O 1
ATOM 901 N N . ARG A 1 120 ? -16.210 7.459 4.163 1.00 67.62 120 ARG A N 1
ATOM 902 C CA . ARG A 1 120 ? -16.952 8.031 5.300 1.00 67.62 120 ARG A CA 1
ATOM 903 C C . ARG A 1 120 ? -17.776 6.988 6.071 1.00 67.62 120 ARG A C 1
ATOM 905 O O . ARG A 1 120 ? -18.892 7.249 6.496 1.00 67.62 120 ARG A O 1
ATOM 912 N N . ARG A 1 121 ? -17.227 5.784 6.235 1.00 67.31 121 ARG A N 1
ATOM 913 C CA . ARG A 1 121 ? -17.844 4.663 6.964 1.00 67.31 121 ARG A CA 1
ATOM 914 C C . ARG A 1 121 ? -17.537 4.669 8.464 1.00 67.31 121 ARG A C 1
ATOM 916 O O . ARG A 1 121 ? -17.823 3.685 9.133 1.00 67.31 121 ARG A O 1
ATOM 923 N N . VAL A 1 122 ? -16.921 5.737 8.970 1.00 66.00 122 VAL A N 1
ATOM 924 C CA . VAL A 1 122 ? -16.577 5.893 10.386 1.00 66.00 122 VAL A CA 1
ATOM 925 C C . VAL A 1 122 ? -17.419 7.029 10.956 1.00 66.00 122 VAL A C 1
ATOM 927 O O . VAL A 1 122 ? -17.140 8.200 10.687 1.00 66.00 122 VAL A O 1
ATOM 930 N N . ASP A 1 123 ? -18.450 6.674 11.720 1.00 58.38 123 ASP A N 1
ATOM 931 C CA . ASP A 1 123 ? -19.274 7.636 12.451 1.00 58.38 123 ASP A CA 1
ATOM 932 C C . ASP A 1 123 ? -18.433 8.316 13.550 1.00 58.38 123 ASP A C 1
ATOM 934 O O . ASP A 1 123 ? -17.506 7.724 14.103 1.00 58.38 123 ASP A O 1
ATOM 938 N N . HIS A 1 124 ? -18.707 9.592 13.831 1.00 59.06 124 HIS A N 1
ATOM 939 C CA . HIS A 1 124 ? -18.033 10.402 14.865 1.00 59.06 124 HIS A CA 1
ATOM 940 C C . HIS A 1 124 ? -16.519 10.659 14.691 1.00 59.06 124 HIS A C 1
ATOM 942 O O . HIS A 1 124 ? -15.891 11.241 15.576 1.00 59.06 124 HIS A O 1
ATOM 948 N N . TYR A 1 125 ? -15.904 10.329 13.546 1.00 56.03 125 TYR A N 1
ATOM 949 C CA . TYR A 1 125 ? -14.468 10.591 13.332 1.00 56.03 125 TYR A CA 1
ATOM 950 C C . TYR A 1 125 ? -14.105 12.084 13.450 1.00 56.03 125 TYR A C 1
ATOM 952 O O . TYR A 1 125 ? -13.084 12.440 14.042 1.00 56.03 125 TYR A O 1
ATOM 960 N N . GLY A 1 126 ? -14.964 12.964 12.925 1.00 58.06 126 GLY A N 1
ATOM 961 C CA . GLY A 1 126 ? -14.788 14.417 13.021 1.00 58.06 126 GLY A CA 1
ATOM 962 C C . GLY A 1 126 ? -14.973 14.964 14.439 1.00 58.06 126 GLY A C 1
ATOM 963 O O . GLY A 1 126 ? 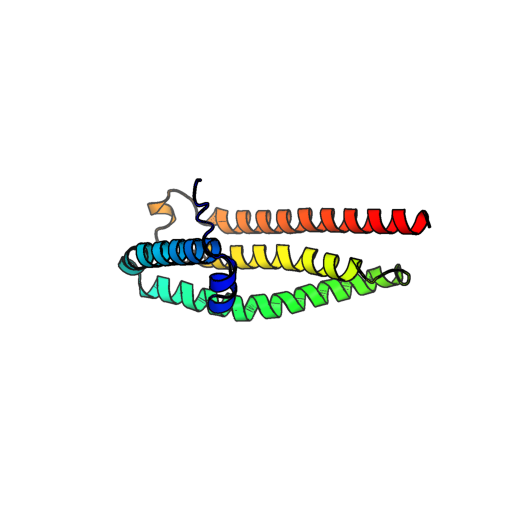-14.295 15.915 14.812 1.00 58.06 126 GLY A O 1
ATOM 964 N N . GLU A 1 127 ? -15.820 14.330 15.251 1.00 58.56 127 GLU A N 1
ATOM 965 C CA . GLU A 1 127 ? -16.062 14.722 16.647 1.00 58.56 127 GLU A CA 1
ATOM 966 C C . GLU A 1 127 ? -14.914 14.284 17.564 1.00 58.56 127 GLU A C 1
ATOM 968 O O . GLU A 1 127 ? -14.516 15.027 18.456 1.00 58.56 127 GLU A O 1
ATOM 973 N N . ALA A 1 128 ? -14.325 13.113 17.302 1.00 58.78 128 ALA A N 1
ATOM 974 C CA . ALA A 1 128 ? -13.206 12.588 18.081 1.00 58.78 128 ALA A CA 1
ATOM 975 C C . ALA A 1 128 ? -11.852 13.238 17.738 1.00 58.78 128 ALA A C 1
ATOM 977 O O . ALA A 1 128 ? -10.961 13.280 18.584 1.00 58.78 128 ALA A O 1
ATOM 978 N N . THR A 1 129 ? -11.666 13.717 16.501 1.00 60.44 129 THR A N 1
ATOM 979 C CA . THR A 1 129 ? -10.350 14.182 16.014 1.00 60.44 129 THR A CA 1
ATOM 980 C C . THR A 1 129 ? -10.304 15.649 15.586 1.00 60.44 129 THR A C 1
ATOM 982 O O . THR A 1 129 ? -9.214 16.175 15.359 1.00 60.44 129 THR A O 1
ATOM 985 N N . GLY A 1 130 ? -11.453 16.317 15.435 1.00 62.75 130 GLY A N 1
ATOM 986 C CA . GLY A 1 130 ? -11.542 17.684 14.906 1.00 62.75 130 GLY A CA 1
ATOM 987 C C . GLY A 1 130 ? -11.132 17.824 13.431 1.00 62.75 130 GLY A C 1
ATOM 988 O O . GLY A 1 130 ? -11.053 18.938 12.916 1.00 62.75 130 GLY A O 1
ATOM 989 N N . LEU A 1 131 ? -10.848 16.715 12.738 1.00 59.97 131 LEU A N 1
ATOM 990 C CA . LEU A 1 131 ? -10.420 16.678 11.340 1.00 59.97 131 LEU A CA 1
ATOM 991 C C . LEU A 1 131 ? -11.583 16.255 10.440 1.00 59.97 131 LEU A C 1
ATOM 993 O O . LEU A 1 131 ? -12.264 15.266 10.714 1.00 59.97 131 LEU A O 1
ATOM 997 N N . SER A 1 132 ? -11.791 16.965 9.326 1.00 64.44 132 SER A N 1
ATOM 998 C CA . SER A 1 132 ? -12.806 16.553 8.354 1.00 64.44 132 SER A CA 1
ATOM 999 C C . SER A 1 132 ? -12.355 15.296 7.598 1.00 64.44 132 SER A C 1
ATOM 1001 O O . SER A 1 132 ? -11.206 15.179 7.161 1.00 64.44 132 SER A O 1
ATOM 1003 N N . GLY A 1 133 ? -13.276 14.345 7.417 1.00 62.06 133 GLY A N 1
ATOM 1004 C CA . GLY A 1 133 ? -13.027 13.131 6.629 1.00 62.06 133 GLY A CA 1
ATOM 1005 C C . GLY A 1 133 ? -12.733 13.413 5.147 1.00 62.06 133 GLY A C 1
ATOM 1006 O O . GLY A 1 133 ? -12.130 12.593 4.457 1.00 62.06 133 GLY A O 1
ATOM 1007 N N . ASP A 1 134 ? -13.083 14.608 4.668 1.00 66.94 134 ASP A N 1
ATOM 1008 C CA . ASP A 1 134 ? -13.004 15.009 3.257 1.00 66.94 134 ASP A CA 1
ATOM 1009 C C . ASP A 1 134 ? -11.572 15.165 2.741 1.00 66.94 134 ASP A C 1
ATOM 1011 O O . ASP A 1 134 ? -11.317 15.106 1.538 1.00 66.94 134 ASP A O 1
ATOM 1015 N N . VAL A 1 135 ? -10.607 15.312 3.649 1.00 77.12 135 VAL A N 1
ATOM 1016 C CA . VAL A 1 135 ? -9.200 15.521 3.290 1.00 77.12 135 VAL A CA 1
ATOM 1017 C C . VAL A 1 135 ? -8.533 14.222 2.820 1.00 77.12 135 VAL A C 1
ATOM 1019 O O . VAL A 1 135 ? -7.534 14.256 2.097 1.00 77.12 135 VAL A O 1
ATOM 1022 N N . TYR A 1 136 ? -9.060 13.060 3.213 1.00 75.06 136 TYR A N 1
ATOM 1023 C CA . TYR A 1 136 ? -8.376 11.781 3.024 1.00 75.06 136 TYR A CA 1
ATOM 1024 C C . TYR A 1 136 ? -8.369 11.295 1.574 1.00 75.06 136 TYR A C 1
ATOM 1026 O O . TYR A 1 136 ? -7.340 10.792 1.121 1.00 75.06 136 TYR A O 1
ATOM 1034 N N . LEU A 1 137 ? -9.446 11.526 0.814 1.00 75.88 137 LEU A N 1
ATOM 1035 C CA . LEU A 1 137 ? -9.473 11.214 -0.619 1.00 75.88 137 LEU A CA 1
ATOM 1036 C C . LEU A 1 137 ? -8.446 12.055 -1.387 1.00 75.88 137 LEU A C 1
ATOM 1038 O O . LEU A 1 137 ? -7.669 11.523 -2.179 1.00 75.88 137 LEU A O 1
ATOM 1042 N N . TRP A 1 138 ? -8.399 13.363 -1.119 1.00 76.31 138 TRP A N 1
ATOM 1043 C CA . TRP A 1 138 ? -7.447 14.258 -1.775 1.00 76.31 138 TRP A CA 1
ATOM 1044 C C . TRP A 1 138 ? -5.995 13.910 -1.428 1.00 76.31 138 TRP A C 1
ATOM 1046 O O . TRP A 1 138 ? -5.152 13.801 -2.317 1.00 76.31 138 TRP A O 1
ATOM 1056 N N . ARG A 1 139 ? -5.699 13.657 -0.147 1.00 83.44 139 ARG A N 1
ATOM 1057 C CA . ARG A 1 139 ? -4.366 13.212 0.295 1.00 83.44 139 ARG A CA 1
ATOM 1058 C C . ARG A 1 139 ? -3.951 11.904 -0.362 1.00 83.44 139 ARG A C 1
ATOM 1060 O O . ARG A 1 139 ? -2.793 11.773 -0.753 1.00 83.44 139 ARG A O 1
ATOM 1067 N N . TRP A 1 140 ? -4.884 10.965 -0.509 1.00 80.69 140 TRP A N 1
ATOM 1068 C CA . TRP A 1 140 ? -4.628 9.720 -1.219 1.00 80.69 140 TRP A CA 1
ATOM 1069 C C . TRP A 1 140 ? -4.257 9.983 -2.684 1.00 80.69 140 TRP A C 1
ATOM 1071 O O . TRP A 1 140 ? -3.202 9.535 -3.124 1.00 80.69 140 TRP A O 1
ATOM 1081 N N . LEU A 1 141 ? -5.038 10.788 -3.413 1.00 77.44 141 LEU A N 1
ATOM 1082 C CA . LEU A 1 141 ? -4.744 11.144 -4.809 1.00 77.44 141 LEU A CA 1
ATOM 1083 C C . LEU A 1 141 ? -3.374 11.820 -4.968 1.00 77.44 141 LEU A C 1
ATOM 1085 O O . LEU A 1 141 ? -2.612 11.461 -5.867 1.00 77.44 141 LEU A O 1
ATOM 1089 N N . VAL A 1 142 ? -3.028 12.752 -4.073 1.00 81.75 142 VAL A N 1
ATOM 1090 C CA . VAL A 1 142 ? -1.708 13.403 -4.055 1.00 81.75 142 VAL A CA 1
ATOM 1091 C C . VAL A 1 142 ? -0.597 12.380 -3.814 1.00 81.75 142 VAL A C 1
ATOM 1093 O O . VAL A 1 142 ? 0.404 12.390 -4.530 1.00 81.75 142 VAL A O 1
ATOM 1096 N N . ALA A 1 143 ? -0.768 11.461 -2.860 1.00 77.69 143 ALA A N 1
ATOM 1097 C CA . ALA A 1 143 ? 0.213 10.412 -2.592 1.00 77.69 143 ALA A CA 1
ATOM 1098 C C . ALA A 1 143 ? 0.426 9.503 -3.814 1.00 77.69 143 ALA A C 1
ATOM 1100 O O . ALA A 1 143 ? 1.570 9.231 -4.183 1.00 77.69 143 ALA A O 1
ATOM 1101 N N . VAL A 1 144 ? -0.652 9.090 -4.491 1.00 74.00 144 VAL A N 1
ATOM 1102 C CA . 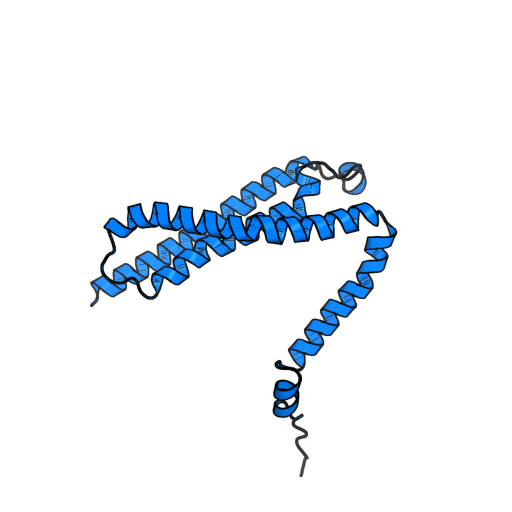VAL A 1 144 ? -0.571 8.302 -5.732 1.00 74.00 144 VAL A CA 1
ATOM 1103 C C . VAL A 1 144 ? 0.169 9.072 -6.824 1.00 74.00 144 VAL A C 1
ATOM 1105 O O . VAL A 1 144 ? 1.059 8.515 -7.470 1.00 74.00 144 VAL A O 1
ATOM 1108 N N . ALA A 1 145 ? -0.147 10.356 -7.007 1.00 72.56 145 ALA A N 1
ATOM 1109 C CA . ALA A 1 145 ? 0.509 11.203 -7.996 1.00 72.56 145 ALA A CA 1
ATOM 1110 C C . ALA A 1 145 ? 2.018 11.336 -7.730 1.00 72.56 145 ALA A C 1
ATOM 1112 O O . ALA A 1 145 ? 2.820 11.185 -8.652 1.00 72.56 145 ALA A O 1
ATOM 1113 N N . VAL A 1 146 ? 2.419 11.547 -6.472 1.00 80.56 146 VAL A N 1
ATOM 1114 C CA . VAL A 1 146 ? 3.834 11.627 -6.071 1.00 80.56 146 VAL A CA 1
ATOM 1115 C C . VAL A 1 146 ? 4.551 10.299 -6.311 1.00 80.56 146 VAL A C 1
ATOM 1117 O O . VAL A 1 146 ? 5.622 10.286 -6.917 1.00 80.56 146 VAL A O 1
ATOM 1120 N N . LEU A 1 147 ? 3.960 9.174 -5.896 1.00 77.44 147 LEU A N 1
ATOM 1121 C CA . LEU A 1 147 ? 4.536 7.841 -6.107 1.00 77.44 147 LEU A CA 1
ATOM 1122 C C . LEU A 1 147 ? 4.741 7.542 -7.600 1.00 77.44 147 LEU A C 1
ATOM 1124 O O . LEU A 1 147 ? 5.799 7.047 -7.999 1.00 77.44 147 LEU A O 1
ATOM 1128 N N . ALA A 1 148 ? 3.756 7.882 -8.434 1.00 74.75 148 ALA A N 1
ATOM 1129 C CA . ALA A 1 148 ? 3.843 7.723 -9.881 1.00 74.75 148 ALA A CA 1
ATOM 1130 C C . ALA A 1 148 ? 4.922 8.631 -10.494 1.00 74.75 148 ALA A C 1
ATOM 1132 O O . ALA A 1 148 ? 5.714 8.170 -11.318 1.00 74.75 148 ALA A O 1
ATOM 1133 N N . ALA A 1 149 ? 4.998 9.894 -10.066 1.00 74.38 149 ALA A N 1
ATOM 1134 C CA . ALA A 1 149 ? 5.983 10.854 -10.557 1.00 74.38 149 ALA A CA 1
ATOM 1135 C C . ALA A 1 149 ? 7.418 10.422 -10.225 1.00 74.38 149 ALA A C 1
ATOM 1137 O O . ALA A 1 149 ? 8.261 10.352 -11.121 1.00 74.38 149 ALA A O 1
ATOM 1138 N N . VAL A 1 150 ? 7.688 10.066 -8.965 1.00 79.56 150 VAL A N 1
ATOM 1139 C CA . VAL A 1 150 ? 9.011 9.599 -8.515 1.00 79.56 150 VAL A CA 1
ATOM 1140 C C . VAL A 1 150 ? 9.451 8.381 -9.319 1.00 79.56 150 VAL A C 1
ATOM 1142 O O . VAL A 1 150 ? 10.584 8.319 -9.803 1.00 79.56 150 VAL A O 1
ATOM 1145 N N . SER A 1 151 ? 8.543 7.430 -9.519 1.00 73.19 151 SER A N 1
ATOM 1146 C CA . SER A 1 151 ? 8.866 6.217 -10.253 1.00 73.19 151 SER A CA 1
ATOM 1147 C C . SER A 1 151 ? 9.080 6.451 -11.750 1.00 73.19 151 SER A C 1
ATOM 1149 O O . SER A 1 151 ? 10.014 5.908 -12.346 1.00 73.19 151 SER A O 1
ATOM 1151 N N . GLY A 1 152 ? 8.271 7.324 -12.359 1.00 72.88 152 GLY A N 1
ATOM 1152 C CA . GLY A 1 152 ? 8.440 7.749 -13.747 1.00 72.88 152 GLY A CA 1
ATOM 1153 C C . GLY A 1 152 ? 9.785 8.439 -13.985 1.00 72.88 152 GLY A C 1
ATOM 1154 O O . GLY A 1 152 ? 10.469 8.130 -14.963 1.00 72.88 152 GLY A O 1
ATOM 1155 N N . VAL A 1 153 ? 10.210 9.312 -13.065 1.00 78.88 153 VAL A N 1
ATOM 1156 C CA . VAL A 1 153 ? 11.527 9.968 -13.113 1.00 78.88 153 VAL A CA 1
ATOM 1157 C C . VAL A 1 153 ? 12.653 8.945 -12.990 1.00 78.88 153 VAL A C 1
ATOM 1159 O O . VAL A 1 153 ? 13.572 8.950 -13.811 1.00 78.88 153 VAL A O 1
ATOM 1162 N N . TRP A 1 154 ? 12.579 8.034 -12.016 1.00 80.00 154 TRP A N 1
ATOM 1163 C CA . TRP A 1 154 ? 13.586 6.985 -11.841 1.00 80.00 154 TRP A CA 1
ATOM 1164 C C . TRP A 1 154 ? 13.740 6.131 -13.105 1.00 80.00 154 TRP A C 1
ATOM 1166 O O . TRP A 1 154 ? 14.855 5.909 -13.588 1.00 80.00 154 TRP A O 1
ATOM 1176 N N . LEU A 1 155 ? 12.617 5.730 -13.701 1.00 74.25 155 LEU A N 1
ATOM 1177 C CA . LEU A 1 155 ? 12.595 4.962 -14.937 1.00 74.25 155 LEU A CA 1
ATOM 1178 C C . LEU A 1 155 ? 13.192 5.743 -16.116 1.00 74.25 155 LEU A C 1
ATOM 1180 O O . LEU A 1 155 ? 14.000 5.202 -16.874 1.00 74.25 155 LEU A O 1
ATOM 1184 N N . ALA A 1 156 ? 12.834 7.020 -16.268 1.00 75.56 156 ALA A N 1
ATOM 1185 C CA . ALA A 1 156 ? 13.374 7.886 -17.314 1.00 75.56 156 ALA A CA 1
ATOM 1186 C C . ALA A 1 156 ? 14.902 8.023 -17.206 1.00 75.56 156 ALA A C 1
ATOM 1188 O O . ALA A 1 156 ? 15.609 7.900 -18.212 1.00 75.56 156 ALA A O 1
ATOM 1189 N N . VAL A 1 157 ? 15.422 8.196 -15.987 1.00 79.62 157 VAL A N 1
ATOM 1190 C CA . VAL A 1 157 ? 16.864 8.255 -15.713 1.00 79.62 157 VAL A CA 1
ATOM 1191 C C . VAL A 1 157 ? 17.545 6.927 -16.047 1.00 79.62 157 VAL A C 1
ATOM 1193 O O . VAL A 1 157 ? 18.573 6.930 -16.729 1.00 79.62 157 VAL A O 1
ATOM 1196 N N . ALA A 1 158 ? 16.976 5.792 -15.630 1.00 77.88 158 ALA A N 1
ATOM 1197 C CA . ALA A 1 158 ? 17.524 4.466 -15.925 1.00 77.88 158 ALA A CA 1
ATOM 1198 C C . ALA A 1 158 ? 17.631 4.214 -17.441 1.00 77.88 158 ALA A C 1
ATOM 1200 O O . ALA A 1 158 ? 18.656 3.744 -17.939 1.00 77.88 158 ALA A O 1
ATOM 1201 N N . LEU A 1 159 ? 16.608 4.608 -18.202 1.00 74.50 159 LEU A N 1
ATOM 1202 C CA . LEU A 1 159 ? 16.594 4.500 -19.662 1.00 74.50 159 LEU A CA 1
ATOM 1203 C C . LEU A 1 159 ? 17.612 5.412 -20.341 1.00 74.50 159 LEU A C 1
ATOM 1205 O O . LEU A 1 159 ? 18.214 5.032 -21.348 1.00 74.50 159 LEU A O 1
ATOM 1209 N N . TRP A 1 160 ? 17.777 6.628 -19.829 1.00 77.38 160 TRP A N 1
ATOM 1210 C CA . TRP A 1 160 ? 18.739 7.581 -20.363 1.00 77.38 160 TRP A CA 1
ATOM 1211 C C . TRP A 1 160 ? 20.179 7.104 -20.161 1.00 77.38 160 TRP A C 1
ATOM 1213 O O . TRP A 1 160 ? 20.980 7.189 -21.094 1.00 77.38 160 TRP A O 1
ATOM 1223 N N . ARG A 1 161 ? 20.488 6.527 -18.992 1.00 79.56 161 ARG A N 1
ATOM 1224 C CA . ARG A 1 161 ? 21.795 5.911 -18.705 1.00 79.56 161 ARG A CA 1
ATOM 1225 C C . ARG A 1 161 ? 22.087 4.741 -19.646 1.00 79.56 161 ARG A C 1
ATOM 1227 O O . ARG A 1 161 ? 23.102 4.774 -20.337 1.00 79.56 161 ARG A O 1
ATOM 1234 N N . ALA A 1 162 ? 21.143 3.809 -19.797 1.00 73.88 162 ALA A N 1
ATOM 1235 C CA . ALA A 1 162 ? 21.293 2.667 -20.704 1.00 73.88 162 ALA A CA 1
ATOM 1236 C C . ALA A 1 162 ? 21.531 3.092 -22.169 1.00 73.88 162 ALA A C 1
ATOM 1238 O O . ALA A 1 162 ? 22.368 2.523 -22.867 1.00 73.88 162 ALA A O 1
ATOM 1239 N N . ARG A 1 163 ? 20.843 4.144 -22.640 1.00 75.12 163 ARG A N 1
ATOM 1240 C CA . ARG A 1 163 ? 21.068 4.710 -23.985 1.00 75.12 163 ARG A CA 1
ATOM 1241 C C . ARG A 1 163 ? 22.457 5.326 -24.147 1.00 75.12 163 ARG A C 1
ATOM 1243 O O . ARG A 1 163 ? 23.028 5.236 -25.230 1.00 75.12 163 ARG A O 1
ATOM 1250 N N . ARG A 1 164 ? 22.984 5.987 -23.113 1.00 77.50 164 ARG A N 1
ATOM 1251 C CA . ARG A 1 164 ? 24.329 6.582 -23.148 1.00 77.50 164 ARG A CA 1
ATOM 1252 C C . ARG A 1 164 ? 25.419 5.519 -23.182 1.00 77.50 164 ARG A C 1
ATOM 1254 O O . ARG A 1 164 ? 26.387 5.698 -23.908 1.00 77.50 164 ARG A O 1
ATOM 1261 N N . GLU A 1 165 ? 25.254 4.433 -22.439 1.00 76.00 165 GLU A N 1
ATOM 1262 C CA . GLU A 1 165 ? 26.190 3.303 -22.437 1.00 76.00 165 GLU A CA 1
ATOM 1263 C C . GLU A 1 165 ? 26.212 2.578 -23.787 1.00 76.00 165 GLU A C 1
ATOM 1265 O O . GLU A 1 165 ? 27.289 2.285 -24.294 1.00 76.00 165 GLU A O 1
ATOM 1270 N N . ALA A 1 166 ? 25.049 2.378 -24.418 1.00 72.12 166 ALA A N 1
ATOM 1271 C CA . ALA A 1 166 ? 24.957 1.771 -25.747 1.00 72.12 166 ALA A CA 1
ATOM 1272 C C . ALA A 1 166 ? 25.575 2.634 -26.862 1.00 72.12 166 ALA A C 1
ATOM 1274 O O . ALA A 1 166 ? 26.091 2.092 -27.823 1.00 72.12 166 ALA A O 1
ATOM 1275 N N . ARG A 1 167 ? 25.545 3.970 -26.737 1.00 72.38 167 ARG A N 1
ATOM 1276 C CA . ARG A 1 167 ? 26.198 4.889 -27.693 1.00 72.38 167 ARG A CA 1
ATOM 1277 C C . ARG A 1 167 ? 27.714 5.009 -27.511 1.00 72.38 167 ARG A C 1
ATOM 1279 O O . ARG A 1 167 ? 28.361 5.633 -28.341 1.00 72.38 167 ARG A O 1
ATOM 1286 N N . ARG A 1 168 ? 28.255 4.528 -26.387 1.00 70.56 168 ARG A N 1
ATOM 1287 C CA . ARG A 1 168 ? 29.691 4.583 -26.063 1.00 70.56 168 ARG A CA 1
ATOM 1288 C C . ARG A 1 168 ? 30.438 3.293 -26.415 1.00 70.56 168 ARG A C 1
ATOM 1290 O O . ARG A 1 168 ? 31.660 3.293 -26.317 1.00 70.56 168 ARG A O 1
ATOM 1297 N N . ARG A 1 169 ? 29.716 2.221 -26.736 1.00 55.28 169 ARG A N 1
ATOM 1298 C CA . ARG A 1 169 ? 30.255 0.955 -27.242 1.00 55.28 169 ARG A CA 1
ATOM 1299 C C . ARG A 1 169 ? 30.199 0.965 -28.760 1.00 55.28 169 ARG A C 1
ATOM 1301 O O . ARG A 1 169 ? 31.101 0.344 -29.350 1.00 55.28 169 ARG A O 1
#